Protein 7S5A (pdb70)

Foldseek 3Di:
DPVVVVDDADEDQDADDDADPLQQFQAKDWHDDPVYPDTWIWTQTPVGDTGIHHPVDPNVVVSNVVNVVDDDD/DDPDPPPDADEDPDADDDDDPLVFWAAKDWHDDPPYPDTWMWTAGPVGDIGIHHVVDPNNVVSNVVNCVPPVRDDD

Solvent-accessible surface area: 9772 Å² total; per-residue (Å²): 89,94,69,75,58,2,96,18,28,49,0,1,46,82,33,26,130,154,74,25,69,72,146,139,3,30,48,50,85,128,10,91,63,166,82,12,88,64,91,0,0,14,0,60,19,111,102,48,94,82,25,0,0,35,13,134,61,166,45,0,83,61,10,5,128,130,9,98,159,95,170,98,184,141,67,152,49,69,11,61,14,12,45,0,7,49,64,64,23,101,130,127,11,55,73,94,112,6,40,18,20,68,130,18,96,37,166,71,14,84,164,96,3,1,8,0,77,2,125,225,45,68,72,24,0,0,47,24,98,88,98,43,0,122,86,10,10,113,75,1,52,117,104,91,152,36,117,96,158

GO terms:
  GO:0044828 host-mediated suppression of viral genome replication (P, IDA)
  GO:0008009 chemokine activity (F, TAS)
  GO:0009615 response to virus (P, TAS)
  GO:0006935 chemotaxis (P, TAS)
  GO:0007165 signal transduction (P, TAS)
  GO:0005515 protein binding (F, IPI)
  GO:0004672 protein kinase activity (F, IDA)
  GO:0016004 phospholipase activator activity (F, IDA)
  GO:0006816 calcium ion transport (P, IDA)
  GO:0006874 intracellular calcium ion homeostasis (P, IDA)
  GO:0006887 exocytosis (P, IDA)
  GO:0007267 cell-cell signaling (P, IDA)
  GO:0031640 killing of cells of another organism (P, IDA)
  GO:0061844 antimicrobial humoral immune response mediated by antimicrobial peptide (P, IDA)

Nearest PDB structures (foldseek):
  7s5a-assembly1_A  TM=1.014E+00  e=3.675E-15  Homo sapiens
  7s5a-assembly1_B  TM=9.180E-01  e=5.335E-13  Homo sapiens
  1esr-assembly1_A-2  TM=9.312E-01  e=1.565E-12  Homo sapiens
  1dok-assembly1_A  TM=9.349E-01  e=1.014E-10  Homo sapiens
  1dol-assembly1_A  TM=9.112E-01  e=1.160E-10  Homo sapiens

Organism: Homo sapiens (NCBI:txid9606)

Sequence (149 aa):
QPDSVSSIPITCCFNNVINRKIPIIQRLESYTRRITNIQCPKEAVIFKTQRGKEVCADPKERWVRDSMKHLDQIFQNQPDSVSIPITCCFNVINRKIPIQRLESYTTRITNIQCP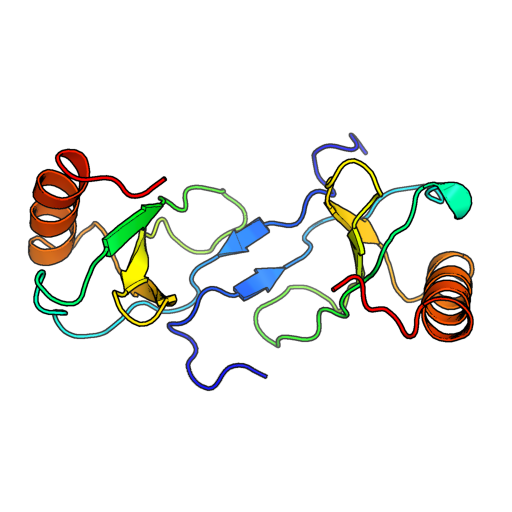KEAVIFKTQRGKKEVCADPKERRWVRDSMKHLDQIFQNLKP

Structure (mmCIF, N/CA/C/O backbone):
data_7S5A
#
_entry.id   7S5A
#
_cell.length_a   61.807
_cell.length_b   64.718
_cell.length_c   81.125
_cell.angle_alpha   90.000
_cell.angle_beta   90.000
_cell.angle_gamma   90.000
#
_symmetry.space_group_name_H-M   'C 2 2 21'
#
loop_
_entity.id
_entity.type
_entity.pdbx_description
1 polymer 'C-C motif chemokine 8'
2 water water
#
loop_
_atom_site.group_PDB
_atom_site.id
_atom_site.type_symbol
_atom_site.label_atom_id
_atom_site.label_alt_id
_atom_site.label_comp_id
_atom_site.label_asym_id
_atom_site.label_entity_id
_atom_site.label_seq_id
_atom_site.pdbx_PDB_ins_code
_atom_site.Cartn_x
_atom_site.Cartn_y
_atom_site.Cartn_z
_atom_site.occupancy
_atom_site.B_iso_or_equiv
_atom_site.auth_seq_id
_atom_site.auth_comp_id
_atom_site.auth_asym_id
_atom_site.auth_atom_id
_atom_site.pdbx_PDB_model_num
ATOM 1 N N . GLN A 1 1 ? 80.33345 90.43219 11.35961 1.000 46.03735 1 GLN A N 1
ATOM 2 C CA . GLN A 1 1 ? 79.42343 89.42795 11.91459 1.000 44.32953 1 GLN A CA 1
ATOM 3 C C . GLN A 1 1 ? 77.96722 89.90719 11.81483 1.000 41.10355 1 GLN A C 1
ATOM 4 O O . GLN A 1 1 ? 77.71832 91.10837 11.74409 1.000 35.60239 1 GLN A O 1
ATOM 6 N N . PRO A 1 2 ? 76.9950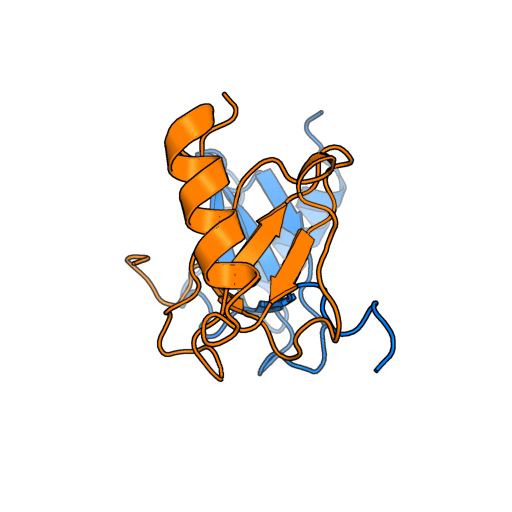9 88.99208 11.83831 1.000 34.43499 2 PRO A N 1
ATOM 7 C CA . PRO A 1 2 ? 75.59473 89.43694 11.80497 1.000 33.54999 2 PRO A CA 1
ATOM 8 C C . PRO A 1 2 ? 75.27831 90.22335 13.06689 1.000 32.69144 2 PRO A C 1
ATOM 9 O O . PRO A 1 2 ? 75.74541 89.89184 14.16560 1.000 29.12998 2 PRO A O 1
ATOM 13 N N . ASP A 1 3 ? 74.43716 91.24685 12.91914 1.000 31.37586 3 ASP A N 1
ATOM 14 C CA . ASP A 1 3 ? 74.21529 92.14813 14.04148 1.000 30.18699 3 ASP A CA 1
ATOM 15 C C . ASP A 1 3 ? 73.50002 91.41703 15.17543 1.000 30.43496 3 ASP A C 1
ATOM 16 O O . ASP A 1 3 ? 73.66337 91.78118 16.34110 1.000 27.92171 3 ASP A O 1
ATOM 21 N N . SER A 1 4 ? 72.76271 90.35120 14.86658 1.000 30.07428 4 SER A N 1
ATOM 22 C CA . SER A 1 4 ? 72.03148 89.64002 15.90630 1.000 31.80530 4 SER A CA 1
ATOM 23 C C . SER A 1 4 ? 72.95921 89.03305 16.95559 1.000 28.00586 4 SER A C 1
ATOM 24 O O . SER A 1 4 ? 72.55095 88.87220 18.11347 1.000 27.19686 4 SER A O 1
ATOM 27 N N . VAL A 1 5 ? 74.20116 88.69666 16.60071 1.000 24.70727 5 VAL A N 1
ATOM 28 C CA . VAL A 1 5 ? 75.07676 88.12290 17.61929 1.000 23.42123 5 VAL A CA 1
ATOM 29 C C . VAL A 1 5 ? 75.56070 89.16031 18.61506 1.000 24.75369 5 VAL A C 1
ATOM 30 O O . VAL A 1 5 ? 76.09102 88.77411 19.65638 1.000 24.31050 5 VAL A O 1
ATOM 34 N N . SER A 1 6 ? 75.40729 90.45499 18.33610 1.000 23.82877 6 SER A N 1
ATOM 35 C CA A SER A 1 6 ? 75.79519 91.47152 19.31267 0.509 23.60754 6 SER A CA 1
ATOM 36 C CA B SER A 1 6 ? 75.78917 91.51400 19.27292 0.491 23.67841 6 SER A CA 1
ATOM 37 C C . SER A 1 6 ? 74.65606 91.90551 20.22515 1.000 22.95712 6 SER A C 1
ATOM 38 O O . SER A 1 6 ? 74.78555 92.87471 20.97775 1.000 24.25596 6 SER A O 1
ATOM 43 N N . ILE A 1 7 ? 73.56132 91.18078 20.23778 1.000 18.23173 7 ILE A N 1
ATOM 44 C CA . ILE A 1 7 ? 72.54463 91.42858 21.25750 1.000 18.03660 7 ILE A CA 1
ATOM 45 C C . ILE A 1 7 ? 73.04300 90.84083 22.57207 1.000 16.67595 7 ILE A C 1
ATOM 46 O O . ILE A 1 7 ? 73.54699 89.71798 22.58171 1.000 18.00592 7 ILE A O 1
ATOM 51 N N . PRO A 1 8 ? 72.93423 91.53747 23.68328 1.000 14.66932 8 PRO A N 1
ATOM 52 C CA . PRO A 1 8 ? 73.37569 90.94479 24.93812 1.000 14.25139 8 PRO A CA 1
ATOM 53 C C . PRO A 1 8 ? 72.53804 89.72645 25.30228 1.000 14.47689 8 PRO A C 1
ATOM 54 O O . PRO A 1 8 ? 71.37068 89.57615 24.87681 1.000 15.96038 8 PRO A O 1
ATOM 58 N N . ILE A 1 9 ? 73.14567 88.81723 26.05655 1.000 12.52688 9 ILE A N 1
ATOM 59 C CA . ILE A 1 9 ? 72.51321 87.55794 26.44121 1.000 12.44042 9 ILE A CA 1
ATOM 60 C C . ILE A 1 9 ? 72.54796 87.44580 27.93890 1.000 13.02242 9 ILE A C 1
ATOM 61 O O . ILE A 1 9 ? 73.62399 87.54393 28.54344 1.000 13.50848 9 ILE A O 1
ATOM 66 N N . THR A 1 10 ? 71.39597 87.20685 28.53760 1.000 12.95866 10 THR A N 1
ATOM 67 C CA . THR A 1 10 ? 71.28093 87.00754 29.98005 1.000 12.83944 10 THR A CA 1
ATOM 68 C C . THR A 1 10 ? 71.39708 85.51969 30.30569 1.000 13.13827 10 THR A C 1
ATOM 69 O O . THR A 1 10 ? 70.72660 84.67318 29.70366 1.000 14.71644 10 THR A O 1
ATOM 73 N N . CYS A 1 11 ? 72.21753 85.21139 31.29347 1.000 12.30868 11 CYS A N 1
ATOM 74 C CA . CYS A 1 11 ? 72.42013 83.84563 31.70818 1.000 13.07428 11 CYS A CA 1
ATOM 75 C C . CYS A 1 11 ? 72.29635 83.69977 33.21275 1.000 12.93625 11 CYS A C 1
ATOM 76 O O . CYS A 1 11 ? 72.39098 84.66559 33.96293 1.000 12.21190 11 CYS A O 1
ATOM 79 N N . CYS A 1 12 ? 72.12820 82.44627 33.63707 1.000 11.96788 12 CYS A N 1
ATOM 80 C CA . CYS A 1 12 ? 72.15108 82.09600 35.04967 1.000 13.36591 12 CYS A CA 1
ATOM 81 C C . CYS A 1 12 ? 73.40779 81.28168 35.29334 1.000 13.67471 12 CYS A C 1
ATOM 82 O O . CYS A 1 12 ? 73.53088 80.15146 34.80150 1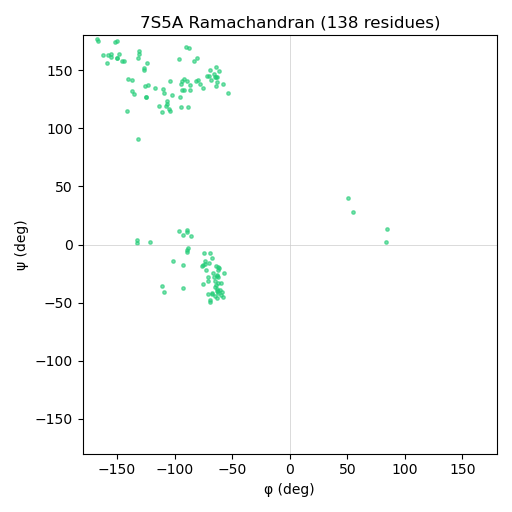.000 16.17312 12 CYS A O 1
ATOM 85 N N . PHE A 1 13 ? 74.31994 81.83356 36.07613 1.000 12.67626 13 PHE A N 1
ATOM 86 C CA . PHE A 1 13 ? 75.59923 81.19292 36.34117 1.000 14.29045 13 PHE A CA 1
ATOM 87 C C . PHE A 1 13 ? 75.53582 80.35176 37.59595 1.000 17.99274 13 PHE A C 1
ATOM 88 O O . PHE A 1 13 ? 76.40864 79.51259 37.80886 1.000 20.71863 13 PHE A O 1
ATOM 96 N N . ASN A 1 14 ? 74.53901 80.57416 38.44958 1.000 14.14302 14 ASN A N 1
ATOM 97 C CA A ASN A 1 14 ? 74.19483 79.65763 39.52607 0.581 14.81750 14 ASN A CA 1
ATOM 98 C CA B ASN A 1 14 ? 74.19671 79.73939 39.58274 0.419 14.83338 14 ASN A CA 1
ATOM 99 C C . ASN A 1 14 ? 72.67828 79.66861 39.60310 1.000 14.11242 14 ASN A C 1
ATOM 100 O O . ASN A 1 14 ? 72.02383 80.51575 38.99039 1.000 14.52211 14 ASN A O 1
ATOM 109 N N . VAL A 1 15 ? 72.14399 78.70223 40.31698 1.000 13.59879 15 VAL A N 1
ATOM 110 C CA . VAL A 1 15 ? 70.69879 78.58398 40.53101 1.000 13.68693 15 VAL A CA 1
ATOM 111 C C . VAL A 1 15 ? 70.43087 78.49000 42.02310 1.000 14.67646 15 VAL A C 1
ATOM 112 O O . VAL A 1 15 ? 71.23337 77.94940 42.77308 1.000 15.80156 15 VAL A O 1
ATOM 116 N N . ILE A 1 16 ? 69.24077 78.95036 42.43474 1.000 13.88255 16 ILE A N 1
ATOM 117 C CA . ILE A 1 16 ? 68.91305 78.97073 43.85236 1.000 14.99765 16 ILE A CA 1
ATOM 118 C C . ILE A 1 16 ? 68.89491 77.55217 44.39789 1.000 17.99365 16 ILE A C 1
ATOM 119 O O . ILE A 1 16 ? 68.48698 76.60293 43.70805 1.000 19.19006 16 ILE A O 1
ATOM 124 N N . ASN A 1 17 ? 69.34440 77.39294 45.63293 1.000 18.41527 17 ASN A N 1
ATOM 125 C CA . ASN A 1 17 ? 69.58700 76.08052 46.21763 1.000 22.13596 17 ASN A CA 1
ATOM 126 C C . ASN A 1 17 ? 68.43452 75.55895 47.06843 1.000 24.59857 17 ASN A C 1
ATOM 127 O O . ASN A 1 17 ? 68.59824 74.56802 47.78966 1.000 27.57379 17 ASN A O 1
ATOM 132 N N . ARG A 1 18 ? 67.27903 76.20341 47.01193 1.000 21.51170 18 ARG A N 1
ATOM 133 C CA . ARG A 1 18 ? 66.14712 75.79861 47.81573 1.000 21.35064 18 ARG A CA 1
ATOM 134 C C . ARG A 1 18 ? 64.89752 76.33434 47.13533 1.000 20.93868 18 ARG A C 1
ATOM 135 O O . ARG A 1 18 ? 64.95212 77.21648 46.27764 1.000 21.58003 18 ARG A O 1
ATOM 143 N N . LYS A 1 19 ? 63.76925 75.77932 47.52664 1.000 20.02863 19 LYS A N 1
ATOM 144 C CA . LYS A 1 19 ? 62.50674 76.14527 46.92538 1.000 19.11446 19 LYS A CA 1
ATOM 145 C C . LYS A 1 19 ? 62.08775 77.54883 47.36187 1.000 21.43609 19 LYS A C 1
ATOM 146 O O . LYS A 1 19 ? 62.37749 77.98990 48.48982 1.000 26.23689 19 LYS A O 1
ATOM 149 N N . ILE A 1 20 ? 61.44419 78.27655 46.46509 1.000 16.92271 20 ILE A N 1
ATOM 150 C CA . ILE A 1 20 ? 60.81353 79.56377 46.75967 1.000 18.45158 20 ILE A CA 1
ATOM 151 C C . ILE A 1 20 ? 59.30510 79.33186 46.77826 1.000 17.88461 20 ILE A C 1
ATOM 152 O O . ILE A 1 20 ? 58.76687 78.88119 45.74032 1.000 19.17865 20 ILE A O 1
ATOM 157 N N . PRO A 1 21 ? 58.59170 79.65435 47.85521 1.000 17.77128 21 PRO A N 1
ATOM 158 C CA . PRO A 1 21 ? 57.12397 79.47100 47.86009 1.000 18.60904 21 PRO A CA 1
ATOM 159 C C . PRO A 1 21 ? 56.46734 80.25200 46.72932 1.000 18.64849 21 PRO A C 1
ATOM 160 O O . PRO A 1 21 ? 56.81355 81.40271 46.43871 1.000 19.24579 21 PRO A O 1
ATOM 164 N N . ILE A 1 22 ? 55.49668 79.60172 46.07768 1.000 15.67506 22 ILE A N 1
ATOM 165 C CA A ILE A 1 22 ? 54.90890 80.15565 44.86003 0.423 16.80332 22 ILE A CA 1
ATOM 166 C CA B ILE A 1 22 ? 54.95338 80.18296 44.86233 0.577 16.79105 22 ILE A CA 1
ATOM 167 C C . ILE A 1 22 ? 54.21345 81.49730 45.11097 1.000 18.15828 22 ILE A C 1
ATOM 168 O O . ILE A 1 22 ? 54.14472 82.34967 44.20648 1.000 18.20705 22 ILE A O 1
ATOM 177 N N . GLN A 1 23 ? 53.72007 81.72804 46.33969 1.000 17.89106 23 GLN A N 1
ATOM 178 C CA . GLN A 1 23 ? 53.09130 83.01623 46.61047 1.000 20.30796 23 GLN A CA 1
ATOM 179 C C . GLN A 1 23 ? 54.03870 84.19194 46.44334 1.000 22.39401 23 GLN A C 1
ATOM 180 O O . GLN A 1 23 ? 53.56488 85.32206 46.26210 1.000 26.77598 23 GLN A O 1
ATOM 186 N N . ARG A 1 24 ? 55.34343 83.95686 46.49279 1.000 19.64072 24 ARG A N 1
ATOM 187 C CA . ARG A 1 24 ? 56.30182 85.04500 46.33338 1.000 21.21408 24 ARG A CA 1
ATOM 188 C C . ARG A 1 24 ? 56.68080 85.26845 44.87273 1.000 20.87919 24 ARG A C 1
ATOM 189 O O . ARG A 1 24 ? 57.45925 86.18746 44.57262 1.000 21.59480 24 ARG A O 1
ATOM 197 N N . LEU A 1 25 ? 56.20139 84.42796 43.96322 1.000 17.01346 25 LEU A N 1
ATOM 198 C CA . LEU A 1 25 ? 56.59590 84.46378 42.55906 1.000 16.76221 25 LEU A CA 1
ATOM 199 C C . LEU A 1 25 ? 55.49456 85.10052 41.72314 1.000 20.25073 25 LEU A C 1
ATOM 200 O O . LEU A 1 25 ? 54.30710 84.81764 41.94181 1.000 22.20828 25 LEU A O 1
ATOM 205 N N . GLU A 1 26 ? 55.87659 85.92123 40.74024 1.000 18.23526 26 GLU A N 1
ATOM 206 C CA . GLU A 1 26 ? 54.91688 86.57999 39.85349 1.000 20.03835 26 GLU A CA 1
ATOM 207 C C . GLU A 1 26 ? 54.95149 86.06147 38.42663 1.000 18.32616 26 GLU A C 1
ATOM 208 O O . GLU A 1 26 ? 53.91112 85.93744 37.79785 1.000 20.00021 26 GLU A O 1
ATOM 211 N N . SER A 1 27 ? 56.10456 85.71245 37.89658 1.000 14.73124 27 SER A N 1
ATOM 212 C CA . SER A 1 27 ? 56.22161 85.29310 36.50113 1.000 15.85542 27 SER A CA 1
ATOM 213 C C . SER A 1 27 ? 57.59632 84.64720 36.30973 1.000 13.35412 27 SER A C 1
ATOM 214 O O . SER A 1 27 ? 58.43755 84.63900 37.23058 1.000 13.80907 27 SER A O 1
ATOM 217 N N . TYR A 1 28 ? 57.82556 84.12467 35.11325 1.000 13.55831 28 TYR A N 1
ATOM 218 C CA . TYR A 1 28 ? 59.14229 83.57497 34.78833 1.000 14.12821 28 TYR A CA 1
ATOM 219 C C . TYR A 1 28 ? 59.40679 83.73597 33.31797 1.000 14.27581 28 TYR A C 1
ATOM 220 O O . TYR A 1 28 ? 58.48734 83.92440 32.48776 1.000 15.29990 28 TYR A O 1
ATOM 229 N N . THR A 1 29 ? 60.69570 83.66162 32.99174 1.000 14.59610 29 THR A N 1
ATOM 230 C CA . THR A 1 29 ? 61.13468 83.47666 31.60572 1.000 15.38035 29 THR A CA 1
ATOM 231 C C . THR A 1 29 ? 62.16504 82.36585 31.55829 1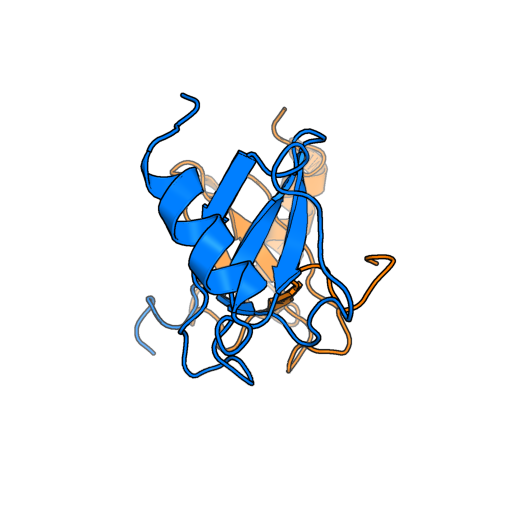.000 13.97587 29 THR A C 1
ATOM 232 O O . THR A 1 29 ? 62.73827 81.98616 32.56970 1.000 15.46433 29 THR A O 1
ATOM 236 N N . ARG A 1 30 ? 62.38090 81.79601 30.39777 1.000 16.06921 30 ARG A N 1
ATOM 237 C CA A ARG A 1 30 ? 63.30920 80.68507 30.25870 0.549 17.75684 30 ARG A CA 1
ATOM 238 C CA B ARG A 1 30 ? 63.30069 80.68136 30.23450 0.451 17.76629 30 ARG A CA 1
ATOM 239 C C . ARG A 1 30 ? 64.60951 81.16967 29.61819 1.000 15.92693 30 ARG A C 1
ATOM 240 O O . ARG A 1 30 ? 64.61192 82.04938 28.73297 1.000 21.51181 30 ARG A O 1
ATOM 255 N N . ILE A 1 31 ? 65.70871 80.62498 30.08396 1.000 14.48944 31 ILE A N 1
ATOM 256 C CA . ILE A 1 31 ? 67.01572 80.85362 29.47559 1.000 15.58202 31 ILE A CA 1
ATOM 257 C C . ILE A 1 31 ? 67.40011 79.57754 28.74599 1.000 15.67560 31 ILE A C 1
ATOM 258 O O . ILE A 1 31 ? 67.53519 78.51384 29.35294 1.000 16.87407 31 ILE A O 1
ATOM 263 N N . THR A 1 32 ? 67.61481 79.70121 27.44151 1.000 16.37089 32 THR A N 1
ATOM 264 C CA . THR A 1 32 ? 67.99758 78.56309 26.62289 1.000 17.51156 32 THR A CA 1
ATOM 265 C C . THR A 1 32 ? 69.17615 78.87976 25.71326 1.000 17.11572 32 THR A C 1
ATOM 266 O O . THR A 1 32 ? 69.61995 77.99887 24.95417 1.000 20.02669 32 THR A O 1
ATOM 270 N N . ASN A 1 33 ? 69.72234 80.07702 25.76953 1.000 15.41807 33 ASN A N 1
ATOM 271 C CA . ASN A 1 33 ? 70.77826 80.44401 24.82095 1.000 14.80538 33 ASN A CA 1
ATOM 272 C C . ASN A 1 33 ? 72.01724 79.57734 25.02174 1.000 14.47747 33 ASN A C 1
ATOM 273 O O . ASN A 1 33 ? 72.47212 79.34257 26.14639 1.000 14.66332 33 ASN A O 1
ATOM 278 N N . ILE A 1 34 ? 72.59192 79.11137 23.90238 1.000 14.06876 34 ILE A N 1
ATOM 279 C CA . ILE A 1 34 ? 73.78757 78.26343 23.93874 1.000 14.76606 34 ILE A CA 1
ATOM 280 C C . ILE A 1 34 ? 74.99793 78.95736 24.51372 1.000 14.04501 34 ILE A C 1
ATOM 281 O O . ILE A 1 34 ? 75.91754 78.23985 24.95091 1.000 15.09826 34 ILE A O 1
ATOM 286 N N . GLN A 1 35 ? 75.04171 80.30665 24.59358 1.000 13.41362 35 GLN A N 1
ATOM 287 C CA . GLN A 1 35 ? 76.20812 80.90892 25.22163 1.000 14.05124 35 GLN A CA 1
ATOM 288 C C . GLN A 1 35 ? 76.20656 80.72943 26.71733 1.000 14.70151 35 GLN A C 1
ATOM 289 O O . GLN A 1 35 ? 77.25355 80.91377 27.34625 1.000 15.47302 35 GLN A O 1
ATOM 295 N N . CYS A 1 36 ? 75.05598 80.39314 27.29848 1.000 13.09478 36 CYS A N 1
ATOM 296 C CA . CYS A 1 36 ? 74.97045 80.25335 28.74743 1.000 14.14194 36 CYS A CA 1
ATOM 297 C C . CYS A 1 36 ? 75.43903 78.87414 29.16373 1.000 15.13025 36 CYS A C 1
ATOM 298 O O . CYS A 1 36 ? 75.42345 77.95069 28.35618 1.000 16.12272 36 CYS A O 1
ATOM 301 N N . PRO A 1 37 ? 75.86257 78.69369 30.41333 1.000 15.40745 37 PRO A N 1
ATOM 302 C CA . PRO A 1 37 ? 76.36715 77.37378 30.82087 1.000 17.91457 37 PRO A CA 1
ATOM 303 C C . PRO A 1 37 ? 75.26500 76.33493 30.92692 1.000 19.11530 37 PRO A C 1
ATOM 304 O O . PRO A 1 37 ? 75.56425 75.14564 30.73976 1.000 24.26029 37 PRO A O 1
ATOM 308 N N . LYS A 1 38 ? 74.02325 76.71295 31.20709 1.000 18.80524 38 LYS A N 1
ATOM 309 C CA . LYS A 1 38 ? 72.96543 75.71736 31.31804 1.000 22.04817 38 LYS A CA 1
ATOM 310 C C . LYS A 1 38 ? 71.62276 76.37168 31.03015 1.000 19.12703 38 LYS A C 1
ATOM 311 O O . LYS A 1 38 ? 71.45942 77.59504 31.07535 1.000 17.90262 38 LYS A O 1
ATOM 314 N N . GLU A 1 39 ? 70.65201 75.53711 30.71591 1.000 19.71358 39 GLU A N 1
ATOM 315 C CA . GLU A 1 39 ? 69.27946 76.00135 30.65424 1.000 19.32723 39 GLU A CA 1
ATOM 316 C C . GLU A 1 39 ? 68.80327 76.35070 32.05420 1.000 17.66919 39 GLU A C 1
ATOM 317 O O . GLU A 1 39 ? 69.12703 75.66136 33.02929 1.000 21.34665 39 GLU A O 1
ATOM 323 N N . ALA A 1 40 ? 68.02389 77.42436 32.16188 1.000 16.46529 40 ALA A N 1
ATOM 324 C CA . ALA A 1 40 ? 67.60205 77.87793 33.47367 1.000 15.25071 40 ALA A CA 1
ATOM 325 C C . ALA A 1 40 ? 66.26075 78.57715 33.33734 1.000 15.82243 40 ALA A C 1
ATOM 326 O O . ALA A 1 40 ? 65.75736 78.80165 32.22930 1.000 17.38478 40 ALA A O 1
ATOM 328 N N . VAL A 1 41 ? 65.70759 78.94063 34.45938 1.000 15.46717 41 VAL A N 1
ATOM 329 C CA . VAL A 1 41 ? 64.49583 79.74288 34.54696 1.000 15.55728 41 VAL A CA 1
ATOM 330 C C . VAL A 1 41 ? 64.82720 80.97601 35.35632 1.000 14.18959 41 VAL A C 1
ATOM 331 O O . VAL A 1 41 ? 65.56169 80.89472 36.35844 1.000 14.91549 41 VAL A O 1
ATOM 335 N N . ILE A 1 42 ? 64.35920 82.15000 34.93062 1.000 13.31280 42 ILE A N 1
ATOM 336 C CA . ILE A 1 42 ? 64.43267 83.34809 35.76144 1.000 13.14148 42 ILE A CA 1
ATOM 337 C C . ILE A 1 42 ? 63.03385 83.60613 36.31660 1.000 12.80292 42 ILE A C 1
ATOM 338 O O . ILE A 1 42 ? 62.11568 83.93523 35.55729 1.000 13.67111 42 ILE A O 1
ATOM 343 N N . PHE A 1 43 ? 62.88100 83.51078 37.63313 1.000 12.65875 43 PHE A N 1
ATOM 344 C CA . PHE A 1 43 ? 61.63132 83.92131 38.26278 1.000 12.37455 43 PHE A CA 1
ATOM 345 C C . PHE A 1 43 ? 61.70855 85.38910 38.61185 1.000 14.29516 43 PHE A C 1
ATOM 346 O O . PHE A 1 43 ? 62.74966 85.88028 39.08191 1.000 14.66959 43 PHE A O 1
ATOM 354 N N . LYS A 1 44 ? 60.61982 86.08696 38.41966 1.000 14.47429 44 LYS A N 1
ATOM 355 C CA . LYS A 1 44 ? 60.45978 87.43255 38.94173 1.000 15.59462 44 LYS A CA 1
ATOM 356 C C . LYS A 1 44 ? 59.57882 87.32454 40.16099 1.000 15.59997 44 LYS A C 1
ATOM 357 O O . LYS A 1 44 ? 58.48314 86.73029 40.11196 1.000 16.79857 44 LYS A O 1
ATOM 361 N N . THR A 1 45 ? 60.04219 87.89779 41.25127 1.000 16.07647 45 THR A N 1
ATOM 362 C CA . THR A 1 45 ? 59.31399 87.79597 42.49963 1.000 17.50058 45 THR A CA 1
ATOM 363 C C . THR A 1 45 ? 58.29138 88.90763 42.60893 1.000 17.61968 45 THR A C 1
ATOM 364 O O . THR A 1 45 ? 58.27750 89.86828 41.84520 1.000 21.54649 45 THR A O 1
ATOM 368 N N . GLN A 1 46 ? 57.42065 88.76136 43.61764 1.000 22.91559 46 GLN A N 1
ATOM 369 C CA . GLN A 1 46 ? 56.43346 89.78509 43.87055 1.000 26.45877 46 GLN A CA 1
ATOM 370 C C . GLN A 1 46 ? 57.07734 91.10522 44.25211 1.000 29.12908 46 GLN A C 1
ATOM 371 O O . GLN A 1 46 ? 56.49829 92.16271 44.02033 1.000 34.45728 46 GLN A O 1
ATOM 377 N N . ARG A 1 47 ? 58.27592 91.06322 44.81541 1.000 29.26975 47 ARG A N 1
ATOM 378 C CA . ARG A 1 47 ? 58.99204 92.28624 45.11062 1.000 32.00054 47 ARG A CA 1
ATOM 379 C C . ARG A 1 47 ? 59.80077 92.78421 43.90555 1.000 29.99423 47 ARG A C 1
ATOM 380 O O . ARG A 1 47 ? 60.50444 93.79249 44.03308 1.000 35.28320 47 ARG A O 1
ATOM 383 N N . GLY A 1 48 ? 59.64623 92.15954 42.73566 1.000 28.84290 48 GLY A N 1
ATOM 384 C CA . GLY A 1 48 ? 60.21613 92.65813 41.50219 1.000 26.20447 48 GLY A CA 1
ATOM 385 C C . GLY A 1 48 ? 61.64653 92.25685 41.25558 1.000 28.74600 48 GLY A C 1
ATOM 386 O O . GLY A 1 48 ? 62.29626 92.84120 40.37555 1.000 36.39520 48 GLY A O 1
ATOM 387 N N . LYS A 1 49 ? 62.16410 91.30049 42.00326 1.000 22.01366 49 LYS A N 1
ATOM 388 C CA . LYS A 1 49 ? 63.53857 90.84520 41.85786 1.000 22.84727 49 LYS A CA 1
ATOM 389 C C . LYS A 1 49 ? 63.56861 89.62756 40.97278 1.000 19.61257 49 LYS A C 1
ATOM 390 O O . LYS A 1 49 ? 62.60897 88.88706 40.85769 1.000 19.17354 49 LYS A O 1
ATOM 394 N N . GLU A 1 50 ? 64.73891 89.35501 40.42054 1.000 17.85683 50 GLU A N 1
ATOM 395 C CA . GLU A 1 50 ? 64.96543 88.21074 39.54756 1.000 14.54303 50 GLU A CA 1
ATOM 396 C C . GLU A 1 50 ? 65.83621 87.16528 40.22745 1.000 14.11069 50 GLU A C 1
ATOM 397 O O . GLU A 1 50 ? 66.89601 87.52850 40.78603 1.000 17.07257 50 GLU A O 1
ATOM 403 N N . VAL A 1 51 ? 65.43192 85.90585 40.13344 1.000 13.65969 51 VAL A N 1
ATOM 404 C CA . VAL A 1 51 ? 66.16615 84.80717 40.77553 1.000 14.81673 51 VAL A CA 1
ATOM 405 C C . VAL A 1 51 ? 66.23590 83.65096 39.79292 1.000 14.65662 51 VAL A C 1
ATOM 406 O O . VAL A 1 51 ? 65.21151 83.24881 39.20139 1.000 14.87608 51 VAL A O 1
ATOM 410 N N . CYS A 1 52 ? 67.42394 83.08422 39.60858 1.000 12.67302 52 CYS A N 1
ATOM 411 C CA . CYS A 1 52 ? 67.65391 81.93588 38.74152 1.000 11.62660 52 CYS A CA 1
ATOM 412 C C . CYS A 1 52 ? 67.28610 80.62373 39.43711 1.000 12.24926 52 CYS A C 1
ATOM 413 O O . CYS A 1 52 ? 67.61865 80.42061 40.60041 1.000 13.03193 52 CYS A O 1
ATOM 416 N N . ALA A 1 53 ? 66.66947 79.70050 38.66067 1.000 12.30049 53 ALA A N 1
ATOM 417 C CA . ALA A 1 53 ? 66.30713 78.40659 39.19295 1.000 13.16617 53 ALA A CA 1
ATOM 418 C C . ALA A 1 53 ? 66.49619 77.35023 38.10580 1.000 13.26238 53 ALA A C 1
ATOM 419 O O . ALA A 1 53 ? 66.52442 77.65111 36.92169 1.000 15.07255 53 ALA A O 1
ATOM 421 N N . ASP A 1 54 ? 66.65404 76.10197 38.54070 1.000 14.78842 54 ASP A N 1
ATOM 422 C CA . ASP A 1 54 ? 66.91595 74.98520 37.61267 1.000 16.48009 54 ASP A CA 1
ATOM 423 C C . ASP A 1 54 ? 65.62098 74.27819 37.23000 1.000 17.19345 54 ASP A C 1
ATOM 424 O O . ASP A 1 54 ? 64.99703 73.63549 38.08835 1.000 17.52072 54 ASP A O 1
ATOM 429 N N . PRO A 1 55 ? 65.24542 74.26806 35.95348 1.000 17.21039 55 PRO A N 1
ATOM 430 C CA . PRO A 1 55 ? 64.03053 73.56248 35.55885 1.000 19.20832 55 PRO A CA 1
ATOM 431 C C . PRO A 1 55 ? 64.12895 72.05483 35.67061 1.000 20.11528 55 PRO A C 1
ATOM 432 O O . PRO A 1 55 ? 63.12737 71.37144 35.46415 1.000 25.47195 55 PRO A O 1
ATOM 436 N N . LYS A 1 56 ? 65.28500 71.48566 35.96378 1.000 22.10961 56 LYS A N 1
ATOM 437 C CA . LYS A 1 56 ? 65.32989 70.05916 36.24863 1.000 26.96924 56 LYS A CA 1
ATOM 438 C C . LYS A 1 56 ? 64.66262 69.73386 37.57805 1.000 25.76994 56 LYS A C 1
ATOM 439 O O . LYS A 1 56 ? 64.40711 68.55422 37.83901 1.000 30.59551 56 LYS A O 1
ATOM 443 N N . GLU A 1 57 ? 64.42961 70.73284 38.43018 1.000 23.19423 57 GLU A N 1
ATOM 444 C CA . GLU A 1 57 ? 63.79486 70.53148 39.73545 1.000 22.29959 57 GLU A CA 1
ATOM 445 C C . GLU A 1 57 ? 62.27600 70.56834 39.65001 1.000 23.80399 57 GLU A C 1
ATOM 446 O O . GLU A 1 57 ? 61.69113 71.48775 39.06145 1.000 21.78944 57 GLU A O 1
ATOM 452 N N . ARG A 1 58 ? 61.65296 69.63813 40.34936 1.000 19.58861 58 ARG A N 1
ATOM 453 C CA . ARG A 1 58 ? 60.20762 69.50143 40.25426 1.000 20.15781 58 ARG A CA 1
ATOM 454 C C . ARG A 1 58 ? 59.48675 70.75363 40.74332 1.000 20.37028 58 ARG A C 1
ATOM 455 O O . ARG A 1 58 ? 58.50478 71.18370 40.13355 1.000 19.24470 58 ARG A O 1
ATOM 463 N N . TRP A 1 59 ? 59.95519 71.38611 41.81824 1.000 17.64571 59 TRP A N 1
ATOM 464 C CA . TRP A 1 59 ? 59.26272 72.55619 42.31391 1.000 17.82926 59 TRP A CA 1
ATOM 465 C C . TRP A 1 59 ? 59.27775 73.65260 41.27379 1.000 17.28121 59 TRP A C 1
ATOM 466 O O . TRP A 1 59 ? 58.33202 74.43316 41.19762 1.000 16.12604 59 TRP A O 1
ATOM 477 N N . VAL A 1 60 ? 60.35116 73.74220 40.47642 1.000 14.14715 60 VAL A N 1
ATOM 478 C CA . VAL A 1 60 ? 60.44095 74.78178 39.45843 1.000 13.61826 60 VAL A CA 1
ATOM 479 C C . VAL A 1 60 ? 59.43598 74.50784 38.37172 1.000 14.64990 60 VAL A C 1
ATOM 480 O O . VAL A 1 60 ? 58.70667 75.43134 37.96159 1.000 14.43170 60 VAL A O 1
ATOM 484 N N . ARG A 1 61 ? 59.38061 73.26708 37.86946 1.000 14.49037 61 ARG A N 1
ATOM 485 C CA . ARG A 1 61 ? 58.42123 72.94021 36.81913 1.000 16.08090 61 ARG A CA 1
ATOM 486 C C . ARG A 1 61 ? 56.99203 73.11714 37.29906 1.000 14.75211 61 ARG A C 1
ATOM 487 O O . ARG A 1 61 ? 56.16154 73.66066 36.54601 1.000 15.86445 61 ARG A O 1
ATOM 495 N N . ASP A 1 62 ? 56.68245 72.69632 38.54387 1.000 16.13036 62 ASP A N 1
ATOM 496 C CA . ASP A 1 62 ? 55.32737 72.85144 39.08077 1.000 15.49273 62 ASP A CA 1
ATOM 497 C C . ASP A 1 62 ? 54.98787 74.32672 39.23201 1.000 16.98890 62 ASP A C 1
ATOM 498 O O . ASP A 1 62 ? 53.84555 74.75006 38.99286 1.000 16.84139 62 ASP A O 1
ATOM 503 N N . SER A 1 63 ? 55.95942 75.14900 39.61000 1.000 13.40119 63 SER A N 1
ATOM 504 C CA . SER A 1 63 ? 55.71115 76.58362 39.73662 1.000 14.13908 63 SER A CA 1
ATOM 505 C C . SER A 1 63 ? 55.44307 77.20667 38.37791 1.000 16.61969 63 SER A C 1
ATOM 506 O O . SER A 1 63 ? 54.53106 78.04388 38.23391 1.000 15.23822 63 SER A O 1
ATOM 509 N N . MET A 1 64 ? 56.21195 76.83262 37.36740 1.000 13.22928 64 MET A N 1
ATOM 510 C CA . MET A 1 64 ? 55.95918 77.36851 36.03637 1.000 13.64295 64 MET A CA 1
ATOM 511 C C . MET A 1 64 ? 54.55312 77.04838 35.55104 1.000 14.60989 64 MET A C 1
ATOM 512 O O . MET A 1 64 ? 53.90299 77.90757 34.92733 1.000 13.90741 64 MET A O 1
ATOM 517 N N . LYS A 1 65 ? 54.05306 75.83573 35.78962 1.000 12.94287 65 LYS A N 1
ATOM 518 C CA . LYS A 1 65 ? 52.70152 75.50079 35.34214 1.000 14.03461 65 LYS A CA 1
ATOM 519 C C . LYS A 1 65 ? 51.66160 76.41102 35.97272 1.000 16.82260 65 LYS A C 1
ATOM 520 O O . LYS A 1 65 ? 50.69377 76.78845 35.31257 1.000 17.34793 65 LYS A O 1
ATOM 526 N N . HIS A 1 66 ? 51.81886 76.75837 37.24243 1.000 13.89757 66 HIS A N 1
ATOM 527 C CA . HIS A 1 66 ? 50.87178 77.66239 37.86581 1.000 15.76685 66 HIS A CA 1
ATOM 528 C C . HIS A 1 66 ? 51.02410 79.06232 37.34489 1.000 13.99281 66 HIS A C 1
ATOM 529 O O . HIS A 1 66 ? 50.02088 79.74796 37.06726 1.000 14.07682 66 HIS A O 1
ATOM 536 N N . LEU A 1 67 ? 52.25696 79.51558 37.19020 1.000 12.42494 67 LEU A N 1
ATOM 537 C CA . LEU A 1 67 ? 52.48883 80.88810 36.74153 1.000 12.10918 67 LEU A CA 1
ATOM 538 C C . LEU A 1 67 ? 51.98942 81.08286 35.32718 1.000 15.01779 67 LEU A C 1
ATOM 539 O O . LEU A 1 67 ? 51.62571 82.21250 34.95063 1.000 14.89990 67 LEU A O 1
ATOM 544 N N . ASP A 1 68 ? 51.96158 80.03171 34.50311 1.000 12.46960 68 ASP A N 1
ATOM 545 C CA . ASP A 1 68 ? 51.39396 80.14173 33.17038 1.000 14.87986 68 ASP A CA 1
ATOM 546 C C . ASP A 1 68 ? 49.94108 80.61862 33.17260 1.000 14.67448 68 ASP A C 1
ATOM 547 O O . ASP A 1 68 ? 49.46469 81.06928 32.11622 1.000 16.23374 68 ASP A O 1
ATOM 552 N N . GLN A 1 69 ? 49.20557 80.40588 34.26178 1.000 13.74855 69 GLN A N 1
ATOM 553 C CA . GLN A 1 69 ? 47.81341 80.83064 34.36587 1.000 15.62123 69 GLN A CA 1
ATOM 554 C C . GLN A 1 69 ? 47.59565 82.24854 34.89506 1.000 16.71990 69 GLN A C 1
ATOM 555 O O . GLN A 1 69 ? 46.43666 82.63997 35.02151 1.000 21.54679 69 GLN A O 1
ATOM 561 N N . ILE A 1 70 ? 48.64113 82.98546 35.28619 1.000 20.94140 70 ILE A N 1
ATOM 562 C CA . ILE A 1 70 ? 48.52991 84.35803 35.77798 1.000 23.37333 70 ILE A CA 1
ATOM 563 C C . ILE A 1 70 ? 49.40754 85.31009 34.95718 1.000 28.20568 70 ILE A C 1
ATOM 564 O O . ILE A 1 70 ? 50.32630 84.90431 34.24148 1.000 24.49046 70 ILE A O 1
ATOM 569 N N . PHE A 1 71 ? 49.03271 86.58928 34.97468 1.000 28.49592 71 PHE A N 1
ATOM 570 C CA . PHE A 1 71 ? 49.79194 87.58551 34.23505 1.000 30.47145 71 PHE A CA 1
ATOM 571 C C . PHE A 1 71 ? 49.58382 88.94740 34.87702 1.000 32.09543 71 PHE A C 1
ATOM 572 O O . PHE A 1 71 ? 48.62727 89.16589 35.62107 1.000 30.73064 71 PHE A O 1
ATOM 580 N N . GLN A 1 72 ? 50.46618 89.87776 34.52623 1.000 38.12288 72 GLN A N 1
ATOM 581 C CA . GLN A 1 72 ? 50.42286 91.23711 35.05022 1.000 41.00933 72 GLN A CA 1
ATOM 582 C C . GLN A 1 72 ? 50.79105 92.16990 33.90756 1.000 44.15762 72 GLN A C 1
ATOM 583 O O . GLN A 1 72 ? 51.92027 92.11674 33.41277 1.000 48.25138 72 GLN A O 1
ATOM 585 N N . ASN A 1 73 ? 49.85448 93.00992 33.47373 1.000 40.24015 73 ASN A N 1
ATOM 586 C CA . ASN A 1 73 ? 50.19343 93.96112 32.41599 1.000 41.60799 73 ASN A CA 1
ATOM 587 C C . ASN A 1 73 ? 50.84422 95.22487 32.98988 1.000 45.62310 73 ASN A C 1
ATOM 588 O O . ASN A 1 73 ? 50.39045 95.74804 34.00029 1.000 52.99549 73 ASN A O 1
ATOM 593 N N . GLN B 1 1 ? 78.03290 95.77165 41.87302 1.000 54.07622 1 GLN B N 1
ATOM 594 C CA . GLN B 1 1 ? 77.82458 94.38399 41.44618 1.000 46.92154 1 GLN B CA 1
ATOM 595 C C . GLN B 1 1 ? 76.65249 93.70429 42.19529 1.000 42.80723 1 GLN B C 1
ATOM 596 O O . GLN B 1 1 ? 76.32348 94.10350 43.32190 1.000 50.10106 1 GLN B O 1
ATOM 598 N N . PRO B 1 2 ? 76.02511 92.69407 41.58322 1.000 42.12584 2 PRO B N 1
ATOM 599 C CA . PRO B 1 2 ? 74.94720 91.95423 42.27948 1.000 34.86536 2 PRO B CA 1
ATOM 600 C C . PRO B 1 2 ? 75.43697 91.09285 43.42600 1.000 32.66348 2 PRO B C 1
ATOM 601 O O . PRO B 1 2 ? 76.49763 90.47556 43.36728 1.000 32.30712 2 PRO B O 1
ATOM 605 N N . ASP B 1 3 ? 74.59931 91.02353 44.45283 1.000 26.86296 3 ASP B N 1
ATOM 606 C CA . ASP B 1 3 ? 74.92355 90.40147 45.71803 1.000 24.33059 3 ASP B CA 1
ATOM 607 C C . ASP B 1 3 ? 74.98204 88.89232 45.65768 1.000 20.93145 3 ASP B C 1
ATOM 608 O O . ASP B 1 3 ? 75.54367 88.26181 46.56783 1.000 19.10379 3 ASP B O 1
ATOM 613 N N . SER B 1 4 ? 74.32938 88.28362 44.68231 1.000 20.40159 4 SER B N 1
ATOM 614 C CA . SER B 1 4 ? 74.27486 86.83329 44.61123 1.000 17.57698 4 SER B CA 1
ATOM 615 C C . SER B 1 4 ? 74.49592 86.42538 43.17167 1.000 17.97323 4 SER B C 1
ATOM 616 O O . SER B 1 4 ? 73.97152 87.05485 42.24820 1.000 20.25909 4 SER B O 1
ATOM 619 N N . VAL B 1 5 ? 75.23320 85.33140 42.97818 1.000 16.08498 5 VAL B N 1
ATOM 620 C CA . VAL B 1 5 ? 75.42814 84.76128 41.65095 1.000 16.42801 5 VAL B CA 1
ATOM 621 C C . VAL B 1 5 ? 74.17570 84.03727 41.15787 1.000 16.12011 5 VAL B C 1
ATOM 622 O O . VAL B 1 5 ? 74.10710 83.63686 40.00660 1.000 17.25777 5 VAL B O 1
ATOM 626 N N . SER B 1 6 ? 73.15778 83.88483 42.00092 1.000 13.82748 6 SER B N 1
ATOM 627 C CA . SER B 1 6 ? 71.89118 83.32319 41.57261 1.000 12.21793 6 SER B CA 1
ATOM 628 C C . SER B 1 6 ? 70.94799 84.37866 41.06277 1.000 13.97694 6 SER B C 1
ATOM 629 O O . SER B 1 6 ? 69.76248 84.07169 40.82741 1.000 17.63817 6 SER B O 1
ATOM 632 N N . ILE B 1 7 ? 71.39339 85.60360 40.85616 1.000 12.85050 7 ILE B N 1
ATOM 633 C CA . ILE B 1 7 ? 70.65466 86.64154 40.13562 1.000 12.87742 7 ILE B CA 1
ATOM 634 C C . ILE B 1 7 ? 71.15405 86.57126 38.69586 1.000 13.50501 7 ILE B C 1
ATOM 635 O O . ILE B 1 7 ? 72.36743 86.41771 38.46271 1.000 13.22118 7 ILE B O 1
ATOM 640 N N . PRO B 1 8 ? 70.28897 86.67126 37.69047 1.000 11.55864 8 PRO B N 1
ATOM 641 C CA . PRO B 1 8 ? 70.79322 86.56278 36.30782 1.000 12.17644 8 PRO B CA 1
ATOM 642 C C . PRO B 1 8 ? 71.77948 87.67253 35.99621 1.000 12.51944 8 PRO B C 1
ATOM 643 O O . PRO B 1 8 ? 71.67690 88.79132 36.51873 1.000 13.66236 8 PRO B O 1
ATOM 647 N N . ILE B 1 9 ? 72.72741 87.34963 35.11968 1.000 11.45317 9 ILE B N 1
ATOM 648 C CA . ILE B 1 9 ? 73.82629 88.24346 34.73770 1.000 11.86512 9 ILE B CA 1
ATOM 649 C C . ILE B 1 9 ? 73.80168 88.38247 33.23379 1.000 12.08327 9 ILE B C 1
ATOM 650 O O . ILE B 1 9 ? 73.78000 87.37241 32.50618 1.000 12.53045 9 ILE B O 1
ATOM 655 N N . THR B 1 10 ? 73.78279 89.62720 32.75596 1.000 12.58060 10 THR B N 1
ATOM 656 C CA . THR B 1 10 ? 73.77104 89.88619 31.32507 1.000 12.59829 10 THR B CA 1
ATOM 657 C C . THR B 1 10 ? 75.19282 90.09355 30.82693 1.000 12.25954 10 THR B C 1
ATOM 658 O O . THR B 1 10 ? 75.96170 90.89143 31.40079 1.000 14.43139 10 THR B O 1
ATOM 662 N N . CYS B 1 11 ? 75.54109 89.42057 29.71367 1.000 11.32344 11 CYS B N 1
ATOM 663 C CA . CYS B 1 11 ? 76.89073 89.50666 29.16639 1.000 12.93171 11 CYS B CA 1
ATOM 664 C C . CYS B 1 11 ? 76.81390 89.80164 27.68526 1.000 13.39802 11 CYS B C 1
ATOM 665 O O . CYS B 1 11 ? 75.80688 89.59436 27.02186 1.000 12.95584 11 CYS B O 1
ATOM 668 N N . CYS B 1 12 ? 77.96047 90.16645 27.16272 1.000 13.05689 12 CYS B N 1
ATOM 669 C CA . CYS B 1 12 ? 78.17437 90.36401 25.73454 1.000 13.23930 12 CYS B CA 1
ATOM 670 C C . CYS B 1 12 ? 79.14025 89.31097 25.24046 1.000 13.76757 12 CYS B C 1
ATOM 671 O O . CYS B 1 12 ? 80.30361 89.24175 25.68032 1.000 16.92136 12 CYS B O 1
ATOM 674 N N . PHE B 1 13 ? 78.68356 88.48934 24.29632 1.000 12.80279 13 PHE B N 1
ATOM 675 C CA . PHE B 1 13 ? 79.51332 87.44218 23.74467 1.000 14.21562 13 PHE B CA 1
ATOM 676 C C . PHE B 1 13 ? 80.09687 87.80088 22.39318 1.000 16.44440 13 PHE B C 1
ATOM 677 O O . PHE B 1 13 ? 81.03718 87.14465 21.94640 1.000 19.58385 13 PHE B O 1
ATOM 685 N N . ASN B 1 14 ? 79.57642 88.84499 21.76613 1.000 15.42470 14 ASN B N 1
ATOM 686 C CA . ASN B 1 14 ? 80.10861 89.40484 20.54439 1.000 18.54994 14 ASN B CA 1
ATOM 687 C C . ASN B 1 14 ? 79.77532 90.88330 20.59066 1.000 18.59541 14 ASN B C 1
ATOM 688 O O . ASN B 1 14 ? 78.95618 91.31128 21.41099 1.000 19.30664 14 ASN B O 1
ATOM 693 N N . VAL B 1 15 ? 80.48478 91.66232 19.80414 1.000 17.75088 15 VAL B N 1
ATOM 694 C CA . VAL B 1 15 ? 80.32847 93.11247 19.77507 1.000 18.42628 15 VAL B CA 1
ATOM 695 C C . VAL B 1 15 ? 80.07715 93.57050 18.34913 1.000 18.02500 15 VAL B C 1
ATOM 696 O O . VAL B 1 15 ? 80.52407 92.94314 17.38433 1.000 19.86145 15 VAL B O 1
ATOM 700 N N . ILE B 1 16 ? 79.33647 94.67600 18.23388 1.000 16.74287 16 ILE B N 1
ATOM 701 C CA . ILE B 1 16 ? 78.97938 95.22452 16.91753 1.000 18.15919 16 ILE B CA 1
ATOM 702 C C . ILE B 1 16 ? 80.22853 95.71539 16.18812 1.000 21.22869 16 ILE B C 1
ATOM 703 O O . 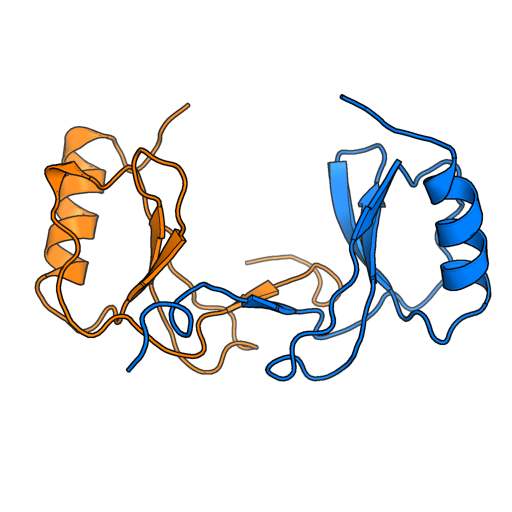ILE B 1 16 ? 81.17051 96.23745 16.79584 1.000 20.09939 16 ILE B O 1
ATOM 708 N N . ASN B 1 17 ? 80.22408 95.59781 14.85489 1.000 19.71217 17 ASN B N 1
ATOM 709 C CA . ASN B 1 17 ? 81.41876 95.84853 14.04594 1.000 22.52633 17 ASN B CA 1
ATOM 710 C C . ASN B 1 17 ? 81.54660 97.28086 13.51243 1.000 21.71913 17 ASN B C 1
ATOM 711 O O . ASN B 1 17 ? 82.41588 97.54521 12.67726 1.000 26.30915 17 ASN B O 1
ATOM 716 N N . ARG B 1 18 ? 80.69255 98.19396 13.94733 1.000 20.73846 18 ARG B N 1
ATOM 717 C CA . ARG B 1 18 ? 80.70288 99.56546 13.45267 1.000 20.12117 18 ARG B CA 1
ATOM 718 C C . ARG B 1 18 ? 79.94005 100.43363 14.43488 1.000 20.13241 18 ARG B C 1
ATOM 719 O O . ARG B 1 18 ? 79.14249 99.92853 15.23025 1.000 19.26635 18 ARG B O 1
ATOM 727 N N . LYS B 1 19 ? 80.13502 101.74787 14.33725 1.000 20.09402 19 LYS B N 1
ATOM 728 C CA . LYS B 1 19 ? 79.47189 102.62185 15.29739 1.000 19.20665 19 LYS B CA 1
ATOM 729 C C . LYS B 1 19 ? 77.95730 102.66450 15.10748 1.000 18.64328 19 LYS B C 1
ATOM 730 O O . LYS B 1 19 ? 77.43974 102.57311 13.98500 1.000 21.20656 19 LYS B O 1
ATOM 736 N N . ILE B 1 20 ? 77.26456 102.88559 16.21571 1.000 18.22903 20 ILE B N 1
ATOM 737 C CA . ILE B 1 20 ? 75.81850 103.14123 16.18075 1.000 18.83356 20 ILE B CA 1
ATOM 738 C C . ILE B 1 20 ? 75.69343 104.65824 16.18704 1.000 16.56353 20 ILE B C 1
ATOM 739 O O . ILE B 1 20 ? 76.25887 105.30718 17.07017 1.000 16.91678 20 ILE B O 1
ATOM 744 N N . PRO B 1 21 ? 74.97815 105.27722 15.25703 1.000 16.72696 21 PRO B N 1
ATOM 745 C CA . PRO B 1 21 ? 74.88440 106.74951 15.20505 1.000 15.76765 21 PRO B CA 1
ATOM 746 C C . PRO B 1 21 ? 74.43448 107.31251 16.54731 1.000 16.49173 21 PRO B C 1
ATOM 747 O O . PRO B 1 21 ? 73.46519 106.84720 17.16308 1.000 16.80222 21 PRO B O 1
ATOM 751 N N . ILE B 1 22 ? 75.16911 108.31286 17.02557 1.000 15.96337 22 ILE B N 1
ATOM 752 C CA . ILE B 1 22 ? 74.93021 108.83839 18.36577 1.000 16.81775 22 ILE B CA 1
ATOM 753 C C . ILE B 1 22 ? 73.51478 109.37181 18.54575 1.000 17.00434 22 ILE B C 1
ATOM 754 O O . ILE B 1 22 ? 72.94557 109.25311 19.64537 1.000 16.13988 22 ILE B O 1
ATOM 759 N N . GLN B 1 23 ? 72.91416 109.92876 17.49738 1.000 17.85563 23 GLN B N 1
ATOM 760 C CA . GLN B 1 23 ? 71.57165 110.45827 17.62660 1.000 18.75862 23 GLN B CA 1
ATOM 761 C C . GLN B 1 23 ? 70.56087 109.36319 17.97847 1.000 21.76301 23 GLN B C 1
ATOM 762 O O . GLN B 1 23 ? 69.45937 109.68196 18.43865 1.000 26.37184 23 GLN B O 1
ATOM 765 N N . ARG B 1 24 ? 70.88487 108.08157 17.74403 1.000 17.63240 24 ARG B N 1
ATOM 766 C CA . ARG B 1 24 ? 69.97468 106.99213 18.06439 1.000 19.65804 24 ARG B CA 1
ATOM 767 C C . ARG B 1 24 ? 70.14754 106.45880 19.46338 1.000 18.95135 24 ARG B C 1
ATOM 768 O O . ARG B 1 24 ? 69.33219 105.61523 19.88905 1.000 20.66355 24 ARG B O 1
ATOM 776 N N . LEU B 1 25 ? 71.17057 106.91917 20.19572 1.000 15.79995 25 LEU B N 1
ATOM 777 C CA . LEU B 1 25 ? 71.49585 106.30706 21.48684 1.000 14.87261 25 LEU B CA 1
ATOM 778 C C . LEU B 1 25 ? 70.82148 107.03218 22.64610 1.000 16.26131 25 LEU B C 1
ATOM 779 O O . LEU B 1 25 ? 70.71783 108.25818 22.66126 1.000 19.56317 25 LEU B O 1
ATOM 784 N N . GLU B 1 26 ? 70.36081 106.24832 23.61274 1.000 14.87252 26 GLU B N 1
ATOM 785 C CA . GLU B 1 26 ? 69.69178 106.73818 24.81783 1.000 17.01354 26 GLU B CA 1
ATOM 786 C C . GLU B 1 26 ? 70.50964 106.59448 26.06594 1.000 15.94699 26 GLU B C 1
ATOM 787 O O . GLU B 1 26 ? 70.50218 107.49021 26.92717 1.000 17.30039 26 GLU B O 1
ATOM 793 N N . SER B 1 27 ? 71.19273 105.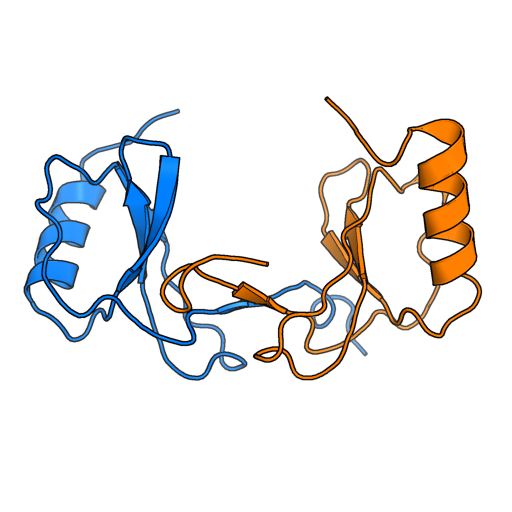48120 26.22076 1.000 13.64285 27 SER B N 1
ATOM 794 C CA . SER B 1 27 ? 71.89203 105.24317 27.47381 1.000 12.76387 27 SER B CA 1
ATOM 795 C C . SER B 1 27 ? 72.83299 104.06821 27.24496 1.000 12.25640 27 SER B C 1
ATOM 796 O O . SER B 1 27 ? 72.79528 103.42559 26.19057 1.000 12.69492 27 SER B O 1
ATOM 799 N N . TYR B 1 28 ? 73.61073 103.75590 28.26998 1.000 11.19895 28 TYR B N 1
ATOM 800 C CA . TYR B 1 28 ? 74.50583 102.60709 28.19081 1.000 11.10212 28 TYR B CA 1
ATOM 801 C C . TYR B 1 28 ? 74.66690 101.99059 29.56380 1.000 12.09083 28 TYR B C 1
ATOM 802 O O . TYR B 1 28 ? 74.38776 102.61441 30.60170 1.000 13.09696 28 TYR B O 1
ATOM 811 N N . THR B 1 29 ? 75.17163 100.78000 29.57177 1.000 12.33642 29 THR B N 1
ATOM 812 C CA A THR B 1 29 ? 75.63605 100.21312 30.82358 0.478 13.96652 29 THR B CA 1
ATOM 813 C CA B THR B 1 29 ? 75.56874 100.10088 30.80710 0.522 13.90199 29 THR B CA 1
ATOM 814 C C . THR B 1 29 ? 76.95231 99.48216 30.59880 1.000 14.38725 29 THR B C 1
ATOM 815 O O . THR B 1 29 ? 77.20660 98.86291 29.54333 1.000 14.06517 29 THR B O 1
ATOM 822 N N . ARG B 1 30 ? 77.85184 99.60865 31.56315 1.000 15.59984 30 ARG B N 1
ATOM 823 C CA . ARG B 1 30 ? 79.14127 98.93381 31.49898 1.000 14.85889 30 ARG B CA 1
ATOM 824 C C . ARG B 1 30 ? 79.00687 97.53264 32.08428 1.000 16.65537 30 ARG B C 1
ATOM 825 O O . ARG B 1 30 ? 78.41692 97.34461 33.15889 1.000 19.22307 30 ARG B O 1
ATOM 833 N N . ILE B 1 31 ? 79.53874 96.55204 31.35906 1.000 14.41970 31 ILE B N 1
ATOM 834 C CA . ILE B 1 31 ? 79.48414 95.13318 31.74974 1.000 14.71965 31 ILE B CA 1
ATOM 835 C C . ILE B 1 31 ? 80.87149 94.75769 32.24287 1.000 15.55171 31 ILE B C 1
ATOM 836 O O . ILE B 1 31 ? 81.85426 94.77818 31.48762 1.000 17.72464 31 ILE B O 1
ATOM 841 N N . THR B 1 32 ? 80.93902 94.40273 33.51898 1.000 16.78370 32 THR B N 1
ATOM 842 C CA . THR B 1 32 ? 82.19835 94.07117 34.17042 1.000 17.26240 32 THR B CA 1
ATOM 843 C C . THR B 1 32 ? 82.16072 92.78986 34.99818 1.000 17.03474 32 THR B C 1
ATOM 844 O O . THR B 1 32 ? 83.16490 92.43972 35.60874 1.000 19.71416 32 THR B O 1
ATOM 848 N N . ASN B 1 33 ? 81.05202 92.06271 34.98633 1.000 14.16244 33 ASN B N 1
ATOM 849 C CA . ASN B 1 33 ? 80.93829 90.90235 35.85893 1.000 13.31482 33 ASN B CA 1
ATOM 850 C C . ASN B 1 33 ? 81.97267 89.85274 35.48679 1.000 14.88782 33 ASN B C 1
ATOM 851 O O . ASN B 1 33 ? 82.21893 89.57372 34.29992 1.000 14.02371 33 ASN B O 1
ATOM 856 N N . ILE B 1 34 ? 82.54451 89.23305 36.52557 1.000 12.78355 34 ILE B N 1
ATOM 857 C CA . ILE B 1 34 ? 83.56563 88.21419 36.35379 1.000 13.82478 34 ILE B CA 1
ATOM 858 C C . ILE B 1 34 ? 83.03693 87.00104 35.59377 1.000 13.27152 34 ILE B C 1
ATOM 859 O O . ILE B 1 34 ? 83.83432 86.25693 35.00644 1.000 14.70517 34 ILE B O 1
ATOM 864 N N . GLN B 1 35 ? 81.71843 86.76799 35.55843 1.000 12.34220 35 GLN B N 1
ATOM 865 C CA . GLN B 1 35 ? 81.17264 85.64042 34.81625 1.000 12.51736 35 GLN B CA 1
ATOM 866 C C . GLN B 1 35 ? 81.15393 85.87135 33.31331 1.000 13.92150 35 GLN B C 1
ATOM 867 O O . GLN B 1 35 ? 80.99680 84.89793 32.55460 1.000 13.97106 35 GLN B O 1
ATOM 873 N N . CYS B 1 36 ? 81.24398 87.11121 32.87951 1.000 12.68467 36 CYS B N 1
ATOM 874 C CA . CYS B 1 36 ? 81.18901 87.38677 31.43731 1.000 13.30386 36 CYS B CA 1
ATOM 875 C C . CYS B 1 36 ? 82.54912 87.13002 30.79650 1.000 15.20529 36 CYS B C 1
ATOM 876 O O . CYS B 1 36 ? 83.58596 87.08374 31.47817 1.000 17.13559 36 CYS B O 1
ATOM 879 N N . PRO B 1 37 ? 82.59277 86.94158 29.47296 1.000 15.12069 37 PRO B N 1
ATOM 880 C CA . PRO B 1 37 ? 83.87461 86.62810 28.84228 1.000 15.93767 37 PRO B CA 1
ATOM 881 C C . PRO B 1 37 ? 84.82564 87.78704 28.81748 1.000 20.07200 37 PRO B C 1
ATOM 882 O O . PRO B 1 37 ? 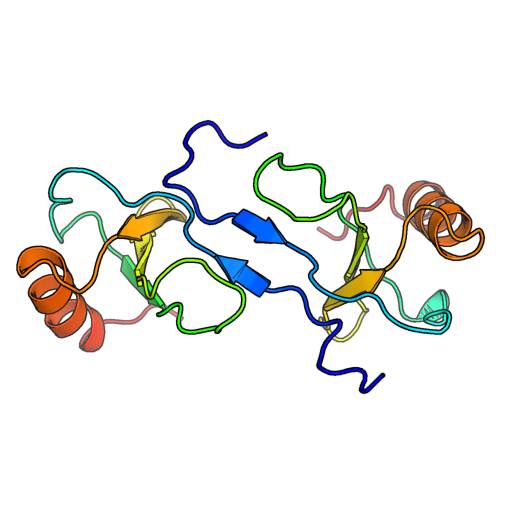86.04602 87.54796 28.91681 1.000 23.50834 37 PRO B O 1
ATOM 886 N N . LYS B 1 38 ? 84.32720 89.01668 28.72713 1.000 19.27248 38 LYS B N 1
ATOM 887 C CA . LYS B 1 38 ? 85.18873 90.17856 28.55770 1.000 23.79268 38 LYS B CA 1
ATOM 888 C C . LYS B 1 38 ? 84.37659 91.38327 29.02838 1.000 19.69633 38 LYS B C 1
ATOM 889 O O . LYS B 1 38 ? 83.14720 91.35655 29.02199 1.000 18.5367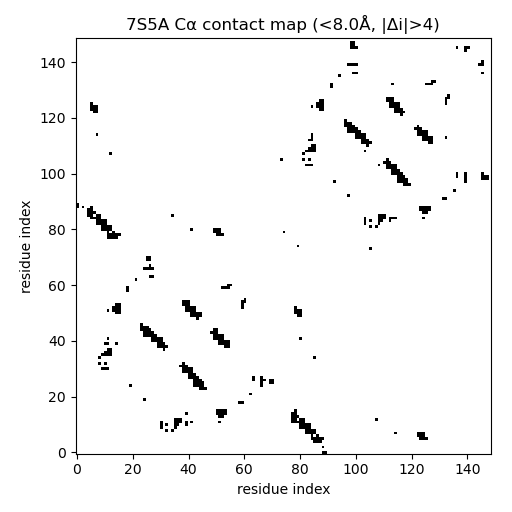2 38 LYS B O 1
ATOM 895 N N . GLU B 1 39 ? 85.05433 92.44383 29.43147 1.000 18.64276 39 GLU B N 1
ATOM 896 C CA . GLU B 1 39 ? 84.35020 93.69222 29.69431 1.000 17.82560 39 GLU B CA 1
ATOM 897 C C . GLU B 1 39 ? 83.72631 94.20902 28.40686 1.000 16.33202 39 GLU B C 1
ATOM 898 O O . GLU B 1 39 ? 84.29592 94.08256 27.32200 1.000 17.75475 39 GLU B O 1
ATOM 904 N N . ALA B 1 40 ? 82.53285 94.81187 28.52869 1.000 14.12075 40 ALA B N 1
ATOM 905 C CA . ALA B 1 40 ? 81.81024 95.28068 27.35543 1.000 13.81592 40 ALA B CA 1
ATOM 906 C C . ALA B 1 40 ? 80.98253 96.47362 27.77125 1.000 13.50944 40 ALA B C 1
ATOM 907 O O . ALA B 1 40 ? 80.94066 96.85276 28.94644 1.000 13.76525 40 ALA B O 1
ATOM 909 N N . VAL B 1 41 ? 80.34370 97.07933 26.78467 1.000 13.29122 41 VAL B N 1
ATOM 910 C CA . VAL B 1 41 ? 79.33137 98.12856 26.97828 1.000 12.60753 41 VAL B CA 1
ATOM 911 C C . VAL B 1 41 ? 78.07559 97.69732 26.23912 1.000 14.03195 41 VAL B C 1
ATOM 912 O O . VAL B 1 41 ? 78.15243 97.23502 25.10658 1.000 13.90241 41 VAL B O 1
ATOM 916 N N . ILE B 1 42 ? 76.91727 97.85358 26.85266 1.000 11.80735 42 ILE B N 1
ATOM 917 C CA . ILE B 1 42 ? 75.63155 97.66991 26.15784 1.000 12.91874 42 ILE B CA 1
ATOM 918 C C . ILE B 1 42 ? 75.01494 99.05760 25.95638 1.000 11.75580 42 ILE B C 1
ATOM 919 O O . ILE B 1 42 ? 74.71521 99.75390 26.93411 1.000 13.60545 42 ILE B O 1
ATOM 924 N N . PHE B 1 43 ? 74.79607 99.44339 24.68915 1.000 12.34375 43 PHE B N 1
ATOM 925 C CA . PHE B 1 43 ? 74.05868 100.65048 24.37520 1.000 13.03580 43 PHE B CA 1
ATOM 926 C C . PHE B 1 43 ? 72.58494 100.32047 24.20118 1.000 13.83034 43 PHE B C 1
ATOM 927 O O . PHE B 1 43 ? 72.22403 99.27359 23.64688 1.000 15.36664 43 PHE B O 1
ATOM 935 N N . LYS B 1 44 ? 71.73314 101.22465 24.67355 1.000 14.40336 44 LYS B N 1
ATOM 936 C CA . LYS B 1 44 ? 70.29659 101.15929 24.42690 1.000 15.98066 44 LYS B CA 1
ATOM 937 C C . LYS B 1 44 ? 69.94761 102.27448 23.47463 1.000 15.50948 44 LYS B C 1
ATOM 938 O O . LYS B 1 44 ? 70.28032 103.44829 23.70467 1.000 16.88125 44 LYS B O 1
ATOM 944 N N . THR B 1 45 ? 69.21211 101.92540 22.42102 1.000 16.17570 45 THR B N 1
ATOM 945 C CA . THR B 1 45 ? 68.79161 102.90842 21.43342 1.000 17.89217 45 THR B CA 1
ATOM 946 C C . THR B 1 45 ? 67.44098 103.51334 21.80502 1.000 21.35835 45 THR B C 1
ATOM 947 O O . THR B 1 45 ? 66.74992 103.06007 22.71218 1.000 22.55147 45 THR B O 1
ATOM 951 N N . GLN B 1 46 ? 67.07831 104.56153 21.08000 1.000 25.76845 46 GLN B N 1
ATOM 952 C CA . GLN B 1 46 ? 65.77629 105.19759 21.28103 1.000 30.52437 46 GLN B CA 1
ATOM 953 C C . GLN B 1 46 ? 64.61313 104.26487 20.96605 1.000 32.77220 46 GLN B C 1
ATOM 954 O O . GLN B 1 46 ? 63.49863 104.47766 21.46233 1.000 35.60053 46 GLN B O 1
ATOM 960 N N . ARG B 1 47 ? 64.81305 103.29209 20.08572 1.000 28.06408 47 ARG B N 1
ATOM 961 C CA . ARG B 1 47 ? 63.77902 102.30266 19.79488 1.000 31.38259 47 ARG B CA 1
ATOM 962 C C . ARG B 1 47 ? 63.86554 101.08167 20.71773 1.000 33.60732 47 ARG B C 1
ATOM 963 O O . ARG B 1 47 ? 63.24180 100.05025 20.43745 1.000 40.59466 47 ARG B O 1
ATOM 971 N N . GLY B 1 48 ? 64.64400 101.17662 21.78848 1.000 26.47364 48 GLY B N 1
ATOM 972 C CA . GLY B 1 48 ? 64.70402 100.15706 22.82574 1.000 30.30182 48 GLY B CA 1
ATOM 973 C C . GLY B 1 48 ? 65.63504 98.98924 22.54767 1.000 27.28669 48 GLY B C 1
ATOM 974 O O . GLY B 1 48 ? 65.71312 98.06480 23.37507 1.000 34.63927 48 GLY B O 1
ATOM 975 N N . LYS B 1 49 ? 66.35123 98.99625 21.42659 1.000 23.37382 49 LYS B N 1
ATOM 976 C CA A LYS B 1 49 ? 67.25144 97.90323 21.09783 0.631 22.14139 49 LYS B CA 1
ATOM 977 C CA B LYS B 1 49 ? 67.25367 97.90880 21.08908 0.369 22.17921 49 LYS B CA 1
ATOM 978 C C . LYS B 1 49 ? 68.50032 97.99767 21.95283 1.000 20.29085 49 LYS B C 1
ATOM 979 O O . LYS B 1 49 ? 68.95747 99.08749 22.29766 1.000 21.36268 49 LYS B O 1
ATOM 984 N N . GLU B 1 50 ? 69.06941 96.85432 22.25222 1.000 19.27345 50 GLU B N 1
ATOM 985 C CA . GLU B 1 50 ? 70.29573 96.81591 23.03126 1.000 17.51323 50 GLU B CA 1
ATOM 986 C C . GLU B 1 50 ? 71.38684 96.20717 22.18156 1.000 17.16569 50 GLU B C 1
ATOM 987 O O . GLU B 1 50 ? 71.18631 95.15199 21.55562 1.000 18.49348 50 GLU B O 1
ATOM 993 N N . VAL B 1 51 ? 72.56022 96.83139 22.18645 1.000 15.30606 51 VAL B N 1
ATOM 994 C CA . VAL B 1 51 ? 73.65773 96.42432 21.31468 1.000 15.69632 51 VAL B CA 1
ATOM 995 C C . VAL B 1 51 ? 74.94899 96.39779 22.11662 1.000 14.48355 51 VAL B C 1
ATOM 996 O O . VAL B 1 51 ? 75.30267 97.40604 22.75861 1.000 15.00203 51 VAL B O 1
ATOM 1000 N N . CYS B 1 52 ? 75.68944 95.28712 22.03411 1.000 13.29443 52 CYS B N 1
ATOM 1001 C CA . CYS B 1 52 ? 76.98764 95.14272 22.68844 1.000 14.30203 52 CYS B CA 1
ATOM 1002 C C . CYS B 1 52 ? 78.08054 95.83055 21.86963 1.000 13.56407 52 CYS B C 1
ATOM 1003 O O . CYS B 1 52 ? 78.12644 95.70035 20.64812 1.000 14.67622 52 CYS B O 1
ATOM 1006 N N . ALA B 1 53 ? 79.02461 96.46549 22.59480 1.000 14.39733 53 ALA B N 1
ATOM 1007 C CA . ALA B 1 53 ? 80.10113 97.17035 21.92827 1.000 14.05126 53 ALA B CA 1
ATOM 1008 C C . ALA B 1 53 ? 81.35983 97.03399 22.77414 1.000 14.67231 53 ALA B C 1
ATOM 1009 O O . ALA B 1 53 ? 81.30090 96.79185 23.97403 1.000 15.80737 53 ALA B O 1
ATOM 1011 N N . ASP B 1 54 ? 82.50299 97.21495 22.10762 1.000 16.16378 54 ASP B N 1
ATOM 1012 C CA . ASP B 1 54 ? 83.83071 97.03259 22.71154 1.000 18.98074 54 ASP B CA 1
ATOM 1013 C C . ASP B 1 54 ? 84.25847 98.35321 23.34990 1.000 16.04857 54 ASP B C 1
ATOM 1014 O O . ASP B 1 54 ? 84.51516 99.32178 22.62531 1.000 17.22379 54 ASP B O 1
ATOM 1019 N N . PRO B 1 55 ? 84.47266 98.41090 24.66172 1.000 17.94631 55 PRO B N 1
ATOM 1020 C CA . PRO B 1 55 ? 84.87001 99.67242 25.28977 1.000 17.43074 55 PRO B CA 1
ATOM 1021 C C . PRO B 1 55 ? 86.24532 100.17722 24.91288 1.000 20.78251 55 PRO B C 1
ATOM 1022 O O . PRO B 1 55 ? 86.54744 101.34511 25.21575 1.000 23.65812 55 PRO B O 1
ATOM 1026 N N . LYS B 1 56 ? 87.06172 99.37922 24.26543 1.000 18.67863 56 LYS B N 1
ATOM 1027 C CA . LYS B 1 56 ? 88.34152 99.88734 23.81190 1.000 20.18391 56 LYS B CA 1
ATOM 1028 C C . LYS B 1 56 ? 88.21796 100.78630 22.59520 1.000 21.87287 56 LYS B C 1
ATOM 1029 O O . LYS B 1 56 ? 89.14862 101.53257 22.33084 1.000 24.09096 56 LYS B O 1
ATOM 1032 N N . GLU B 1 57 ? 87.10221 100.74101 21.87622 1.000 18.15214 57 GLU B N 1
ATOM 1033 C CA . GLU B 1 57 ? 86.94748 101.51149 20.65546 1.000 19.81684 57 GLU B CA 1
ATOM 1034 C C . GLU B 1 57 ? 86.65869 102.96086 20.97698 1.000 19.32604 57 GLU B C 1
ATOM 1035 O O . GLU B 1 57 ? 85.83850 103.25895 21.86965 1.000 18.67638 57 GLU B O 1
ATOM 1041 N N . ARG B 1 58 ? 87.30275 103.84496 20.22939 1.000 17.39189 58 ARG B N 1
ATOM 1042 C CA A ARG B 1 58 ? 87.13902 105.27341 20.47397 0.464 18.21422 58 ARG B CA 1
ATOM 1043 C CA B ARG B 1 58 ? 87.13565 105.27010 20.48945 0.536 18.19715 58 ARG B CA 1
ATOM 1044 C C . ARG B 1 58 ? 85.68054 105.70498 20.36144 1.000 16.36962 58 ARG B C 1
ATOM 1045 O O . ARG B 1 58 ? 85.20053 106.51472 21.16976 1.000 15.47737 58 ARG B O 1
ATOM 1052 N N . TRP B 1 59 ? 84.95093 105.17983 19.36482 1.000 15.61836 59 TRP B N 1
ATOM 1053 C CA . TRP B 1 59 ? 83.57126 105.65900 19.21417 1.000 14.31052 59 TRP B CA 1
ATOM 1054 C C . TRP B 1 59 ? 82.73500 105.27126 20.42269 1.000 13.75467 59 TRP B C 1
ATOM 1055 O O . TRP B 1 59 ? 81.83234 106.01068 20.80540 1.000 13.84559 59 TRP B O 1
ATOM 1066 N N . VAL B 1 60 ? 83.04318 104.14205 21.05734 1.000 12.71339 60 VAL B N 1
ATOM 1067 C CA . VAL B 1 60 ? 82.29371 103.69879 22.21920 1.000 12.51271 60 VAL B CA 1
ATOM 1068 C C . VAL B 1 60 ? 82.57476 104.62475 23.38676 1.000 13.98009 60 VAL B C 1
ATOM 1069 O O . VAL B 1 60 ? 81.64908 105.08818 24.06801 1.000 13.68085 60 VAL B O 1
ATOM 1073 N N . ARG B 1 61 ? 83.85915 104.90037 23.67540 1.000 14.25211 61 ARG B N 1
ATOM 1074 C CA . ARG B 1 61 ? 84.19692 105.81360 24.76016 1.000 13.63135 61 ARG B CA 1
ATOM 1075 C C . ARG B 1 61 ? 83.60495 107.20158 24.51521 1.000 13.84436 61 ARG B C 1
ATOM 1076 O O . ARG B 1 61 ? 83.05666 107.82852 25.43660 1.000 13.30638 61 ARG B O 1
ATOM 1084 N N . ASP B 1 62 ? 83.70329 107.71490 23.27829 1.000 12.66931 62 ASP B N 1
ATOM 1085 C CA . ASP B 1 62 ? 83.12767 109.02612 22.98302 1.000 13.29432 62 ASP B CA 1
ATOM 1086 C C . ASP B 1 62 ? 81.59895 109.03344 23.16887 1.000 12.95735 62 ASP B C 1
ATOM 1087 O O . ASP B 1 62 ? 81.02991 110.04382 23.63496 1.000 13.35500 62 ASP B O 1
ATOM 1092 N N . SER B 1 63 ? 80.93998 107.94187 22.78082 1.000 12.49917 63 SER B N 1
ATOM 1093 C CA . SER B 1 63 ? 79.48290 107.87327 22.91471 1.000 11.19741 63 SER B CA 1
ATOM 1094 C C . SER B 1 63 ? 79.08164 107.83391 24.37381 1.000 12.55110 63 SER B C 1
ATOM 1095 O O . SER B 1 63 ? 78.11027 108.50967 24.75233 1.000 12.15832 63 SER B O 1
ATOM 1098 N N . MET B 1 64 ? 79.79053 107.08027 25.19647 1.000 11.80746 64 MET B N 1
ATOM 1099 C CA . MET B 1 64 ? 79.50808 107.12061 26.61721 1.000 12.32027 64 MET B CA 1
ATOM 1100 C C . MET B 1 64 ? 79.65587 108.50762 27.17016 1.000 13.28369 64 MET B C 1
ATOM 1101 O O . MET B 1 64 ? 78.79147 108.97994 27.92969 1.000 13.68346 64 MET B O 1
ATOM 1106 N N . LYS B 1 65 ? 80.72830 109.19896 26.80411 1.000 12.61314 65 LYS B N 1
ATOM 1107 C CA . LYS B 1 65 ? 80.93387 110.54817 27.34034 1.000 14.11868 65 LYS B CA 1
ATOM 1108 C C . LYS B 1 65 ? 79.80676 111.47075 26.89666 1.000 14.00655 65 LYS B C 1
ATOM 1109 O O . LYS B 1 65 ? 79.35835 112.31332 27.67485 1.000 14.22260 65 LYS B O 1
ATOM 1115 N N . HIS B 1 66 ? 79.35123 111.35228 25.64205 1.000 12.97731 66 HIS B N 1
ATOM 1116 C CA . HIS B 1 66 ? 78.24872 112.20115 25.18622 1.000 14.63119 66 HIS B CA 1
ATOM 1117 C C . HIS B 1 66 ? 76.96825 111.92689 25.99098 1.000 14.23864 66 HIS B C 1
ATOM 1118 O O . HIS B 1 66 ? 76.27790 112.86308 26.42719 1.000 15.05808 66 HIS B O 1
ATOM 1125 N N . LEU B 1 67 ? 76.63284 110.65260 26.18617 1.000 12.58901 67 LEU B N 1
ATOM 1126 C CA . LEU B 1 67 ? 75.42658 110.32874 26.93621 1.000 12.68619 67 LEU B CA 1
ATOM 1127 C C . LEU B 1 67 ? 75.54304 110.79176 28.37497 1.000 13.49759 67 LEU B C 1
ATOM 1128 O O . LEU B 1 67 ? 74.54526 111.25720 28.96712 1.000 14.37128 67 LEU B O 1
ATOM 1133 N N . ASP B 1 68 ? 76.75302 110.72829 28.92673 1.000 13.06944 68 ASP B N 1
ATOM 1134 C CA . ASP B 1 68 ? 77.00343 111.24946 30.27998 1.000 13.99720 68 ASP B CA 1
ATOM 1135 C C . ASP B 1 68 ? 76.80522 112.75573 30.34219 1.000 14.87819 68 ASP B C 1
ATOM 1136 O O . ASP B 1 68 ? 76.18686 113.27201 31.28935 1.000 16.21899 68 ASP B O 1
ATOM 1141 N N . GLN B 1 69 ? 77.31275 113.49905 29.35634 1.000 14.94521 69 GLN B N 1
ATOM 1142 C CA . GLN B 1 69 ? 77.25075 114.96177 29.41110 1.000 18.07298 69 GLN B CA 1
ATOM 1143 C C . GLN B 1 69 ? 75.87662 115.51267 29.10432 1.000 22.62494 69 GLN B C 1
ATOM 1144 O O . GLN B 1 69 ? 75.46348 116.47737 29.76631 1.000 24.29245 69 GLN B O 1
ATOM 1150 N N . ILE B 1 70 ? 75.11489 114.88229 28.21400 1.000 18.21692 70 ILE B N 1
ATOM 1151 C CA . ILE B 1 70 ? 73.82363 115.44378 27.82074 1.000 19.74392 70 ILE B CA 1
ATOM 1152 C C . ILE B 1 70 ? 72.69769 114.89562 28.68171 1.000 19.23387 70 ILE B C 1
ATOM 1153 O O . ILE B 1 70 ? 71.78455 115.64871 29.03822 1.000 22.25427 70 ILE B O 1
ATOM 1158 N N . PHE B 1 71 ? 72.76102 113.61596 29.03786 1.000 15.67128 71 PHE B N 1
ATOM 1159 C CA . PHE B 1 71 ? 71.62643 112.99371 29.69841 1.000 15.07459 71 PHE B CA 1
ATOM 1160 C C . PHE B 1 71 ? 71.98040 112.43258 31.05178 1.000 14.60190 71 PHE B C 1
ATOM 1161 O O . PHE B 1 71 ? 71.10933 111.85226 31.70324 1.000 15.53546 71 PHE B O 1
ATOM 1169 N N . GLN B 1 72 ? 73.21406 112.59455 31.51734 1.000 13.78816 72 GLN B N 1
ATOM 1170 C CA . GLN B 1 72 ? 73.66926 111.94164 32.74303 1.000 13.95419 72 GLN B CA 1
ATOM 1171 C C . GLN B 1 72 ? 73.45031 110.44022 32.66320 1.000 12.90776 72 GLN B C 1
ATOM 1172 O O . GLN B 1 72 ? 73.26645 109.77293 33.67011 1.000 13.85453 72 GLN B O 1
ATOM 1178 N N . ASN B 1 73 ? 73.47881 109.92403 31.42653 1.000 12.90889 73 ASN B N 1
ATOM 1179 C CA . ASN B 1 73 ? 73.25275 108.49868 31.17139 1.000 13.59529 73 ASN B CA 1
ATOM 1180 C C . ASN B 1 73 ? 71.99226 107.97655 31.84798 1.000 14.76591 73 ASN B C 1
ATOM 1181 O O . ASN B 1 73 ? 71.95825 106.87935 32.41174 1.000 16.32379 73 ASN B O 1
ATOM 1186 N N . LEU B 1 74 ? 70.91503 108.77042 31.82998 1.000 16.73145 74 LEU B N 1
ATOM 1187 C CA . LEU B 1 74 ? 69.69642 108.33055 32.46339 1.000 18.33787 74 LEU B CA 1
ATOM 1188 C C . LEU B 1 74 ? 68.53773 108.75460 31.58100 1.000 22.88923 74 LEU B C 1
ATOM 1189 O O . LEU B 1 74 ? 68.56405 109.85096 31.02615 1.000 28.39163 74 LEU B O 1
ATOM 1194 N N . LYS B 1 75 ? 67.51590 107.91478 31.47979 1.000 21.50934 75 LYS B N 1
ATOM 1195 C CA . LYS B 1 75 ? 66.25959 108.28911 30.83473 1.000 24.57566 75 LYS B CA 1
ATOM 1196 C C . LYS B 1 75 ? 65.14750 107.87240 31.78704 1.000 25.68721 75 LYS B C 1
ATOM 1197 O O . LYS B 1 75 ? 64.63197 106.74995 31.71623 1.000 32.18779 75 LYS B O 1
ATOM 1201 N N . PRO B 1 76 ? 64.72149 108.75976 32.68647 1.000 24.60630 76 PRO B N 1
ATOM 1202 C CA . PRO B 1 76 ? 63.69573 108.36489 33.64740 1.000 27.13840 76 PRO B CA 1
ATOM 1203 C C . PRO B 1 76 ? 62.31245 108.08768 33.04279 1.000 41.35687 76 PRO B C 1
ATOM 1204 O O . PRO B 1 76 ? 61.94590 108.78740 32.10327 1.000 41.47194 76 PRO B O 1
#

InterPro domains:
  IPR000827 CC chemokine, conserved site [PS00472] (34-76)
  IPR001811 Chemokine interleukin-8-like domain [PF00048] (33-90)
  IPR001811 Chemokine interleukin-8-like domain [SM00199] (31-90)
  IPR036048 Chemokine interleukin-8-like superfamily [SSF54117] (27-98)
  IPR039809 Chemokine beta/gamma/delta [PTHR12015] (3-90)

B-factor: mean 22.9, std 9.45, range [11.1, 54.08]

Secondary structure (DSSP, 8-state):
--GGGGS-EEE-SS--SS---GGGEEEEEEE--TTSSS-EEEEEETTS-EEEE-TTSHHHHHHHHHHTT----/--S-TTS-EEE-SS--SSPPPGGGEEEEEEE--TTSSS-EEEEEETTS-EEEE-TTSHHHHHHHHHHHHHHTT---

Radius of gyration: 17.34 Å; Cα contacts (8 Å, |Δi|>4): 288; chains: 2; bounding box: 40×46×36 Å